Protein AF-A0A517TYR4-F1 (afdb_monomer)

Sequence (126 aa):
MSSSGDISPHHLAQAGSALDTIGPGDDPAVAGAAQISGNLQGLLDASRHEASRWKRELRLGAKNYLLMGSDNGDKAAAVLYGIIASIKANQVEPIAYVRDLLTQSSLNTPPEVATLLPDAWLATHP

Solvent-accessible surface area (backbone atoms only — not comparable to full-atom values): 7627 Å² total; per-residue (Å²): 138,84,84,78,81,82,76,66,79,78,68,64,67,64,68,66,62,72,71,71,70,74,56,91,66,90,45,70,68,56,54,49,51,53,50,51,52,51,53,50,49,52,54,53,51,52,52,50,51,51,54,52,51,52,53,48,53,53,54,50,54,61,55,55,48,72,43,47,90,43,81,68,31,40,53,52,45,52,51,52,52,50,51,53,52,48,29,60,74,64,71,49,65,65,67,62,54,52,49,52,50,53,57,49,66,70,41,99,56,85,67,63,69,74,58,66,36,60,70,47,39,48,79,76,53,129

Organism: NCBI:txid2528024

Secondary structure (DSSP, 8-state):
--------GGGSTTSSTTSTT--S---HHHHHHHHHHHHHHHHHHHHHHHHHHHHHHHHHHHHHGGG-SSHHHHHHHHHHHHHHHHHHHTT--HHHHHHHHHHHHTSSSPPPTTTTSHHHHHHH--

Radius of gyration: 36.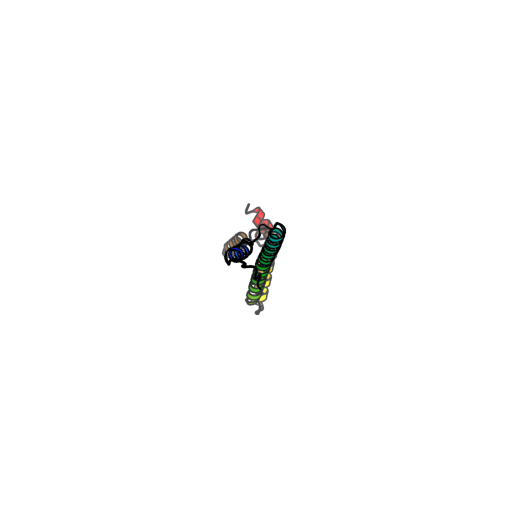25 Å; Cα contacts (8 Å, |Δi|>4): 33; chains: 1; bounding box: 87×35×101 Å

pLDDT: mean 73.27, std 15.18, range [39.12, 95.19]

Nearest PDB structures (foldseek):
  8f7w-assembly1_R  TM=4.205E-01  e=7.476E+00  Homo sapiens

Foldseek 3Di:
DDDDPDDDPPVVVVVVVVVVPPDVDPPVVVVVVVVVVVVVVVVVVVVVVVVVVVVVVVVVVVVLCVLPDDPVSVVVSVVVVVLVVQCVVLVHDVVVLVVVVVVQPPDPDNDDVVCSRNVNVVVVPD

Mean predicted aligned error: 16.71 Å

Structure (mmCIF, N/CA/C/O backbone):
data_AF-A0A517TYR4-F1
#
_entry.id   AF-A0A517TYR4-F1
#
loop_
_atom_site.group_PDB
_atom_site.id
_atom_site.type_symbol
_atom_site.label_atom_id
_atom_site.label_alt_id
_atom_site.label_comp_id
_atom_site.label_asym_id
_atom_site.label_entity_id
_atom_site.label_seq_id
_atom_site.pdbx_PDB_ins_code
_atom_site.Cartn_x
_atom_site.Cartn_y
_atom_site.Cartn_z
_atom_site.occupancy
_atom_site.B_iso_or_equiv
_atom_site.auth_seq_id
_atom_site.auth_comp_id
_atom_site.auth_asym_id
_atom_site.auth_atom_id
_atom_site.pdbx_PDB_model_num
ATOM 1 N N . MET A 1 1 ? 68.821 12.036 -76.184 1.00 39.12 1 MET A N 1
ATOM 2 C CA . MET A 1 1 ? 67.909 13.092 -76.677 1.00 39.12 1 MET A CA 1
ATOM 3 C C . MET A 1 1 ? 66.499 12.646 -76.302 1.00 39.12 1 MET A C 1
ATOM 5 O O . MET A 1 1 ? 65.899 11.876 -77.028 1.00 39.12 1 MET A O 1
ATOM 9 N N . SER A 1 2 ? 66.148 12.712 -75.019 1.00 43.28 2 SER A N 1
ATOM 10 C CA . SER A 1 2 ? 65.438 13.833 -74.376 1.00 43.28 2 SER A CA 1
ATOM 11 C C . SER A 1 2 ? 64.059 14.086 -74.979 1.00 43.28 2 SER A C 1
ATOM 13 O O . SER A 1 2 ? 63.931 14.821 -75.948 1.00 43.28 2 SER A O 1
ATOM 15 N N . SER A 1 3 ? 63.035 13.526 -74.341 1.00 42.41 3 SER A N 1
ATOM 16 C CA . SER A 1 3 ? 61.749 14.202 -74.185 1.00 42.41 3 SER A CA 1
ATOM 17 C C . SER A 1 3 ? 61.193 13.790 -72.823 1.00 42.41 3 SER A C 1
ATOM 19 O O . SER A 1 3 ? 60.437 12.835 -72.682 1.00 42.41 3 SER A O 1
ATOM 21 N N . SER A 1 4 ? 61.737 14.434 -71.790 1.00 43.00 4 SER A N 1
ATOM 22 C CA . SER A 1 4 ? 61.241 14.346 -70.421 1.00 43.00 4 SER A CA 1
ATOM 23 C C . SER A 1 4 ? 60.014 15.248 -70.372 1.00 43.00 4 SER A C 1
ATOM 25 O O . SER A 1 4 ? 60.156 16.465 -70.460 1.00 43.00 4 SER A O 1
ATOM 27 N N . GLY A 1 5 ? 58.824 14.647 -70.345 1.00 54.88 5 GLY A N 1
ATOM 28 C CA . GLY A 1 5 ? 57.562 15.367 -70.212 1.00 54.88 5 GLY A CA 1
ATOM 29 C C . GLY A 1 5 ? 57.529 16.097 -68.875 1.00 54.88 5 GLY A C 1
ATOM 30 O O . GLY A 1 5 ? 57.435 15.472 -67.822 1.00 54.88 5 GLY A O 1
ATOM 31 N N . ASP A 1 6 ? 57.672 17.412 -68.945 1.00 49.41 6 ASP A N 1
ATOM 32 C CA . ASP A 1 6 ? 57.554 18.350 -67.839 1.00 49.41 6 ASP A CA 1
ATOM 33 C C . ASP A 1 6 ? 56.095 18.365 -67.357 1.00 49.41 6 ASP A C 1
ATOM 35 O O . ASP A 1 6 ? 55.207 18.885 -68.034 1.00 49.41 6 ASP A O 1
ATOM 39 N N . ILE A 1 7 ? 55.819 17.720 -66.221 1.00 53.44 7 ILE A N 1
ATOM 40 C CA . ILE A 1 7 ? 54.531 17.832 -65.533 1.00 53.44 7 ILE A CA 1
ATOM 41 C C . ILE A 1 7 ? 54.714 18.918 -64.477 1.00 53.44 7 ILE A C 1
ATOM 43 O O . ILE A 1 7 ? 55.257 18.680 -63.399 1.00 53.44 7 ILE A O 1
ATOM 47 N N . SER A 1 8 ? 54.275 20.129 -64.811 1.00 52.69 8 SER A N 1
ATOM 48 C CA . SER A 1 8 ? 54.303 21.275 -63.907 1.00 52.69 8 SER A CA 1
ATOM 49 C C . SER A 1 8 ? 53.561 20.978 -62.586 1.00 52.69 8 SER A C 1
ATOM 51 O O . SER A 1 8 ? 52.505 20.337 -62.596 1.00 52.69 8 SER A O 1
ATOM 53 N N . PRO A 1 9 ? 54.029 21.507 -61.436 1.00 51.22 9 PRO A N 1
ATOM 54 C CA . PRO A 1 9 ? 53.503 21.182 -60.102 1.00 51.22 9 PRO A CA 1
ATOM 55 C C . PRO A 1 9 ? 52.085 21.717 -59.827 1.00 51.22 9 PRO A C 1
ATOM 57 O O . PRO A 1 9 ? 51.523 21.468 -58.762 1.00 51.22 9 PRO A O 1
ATOM 60 N N . HIS A 1 10 ? 51.466 22.415 -60.782 1.00 50.88 10 HIS A N 1
ATOM 61 C CA . HIS A 1 10 ? 50.127 22.987 -60.632 1.00 50.88 10 HIS A CA 1
ATOM 62 C C . HIS A 1 10 ? 48.992 21.940 -60.731 1.00 50.88 10 HIS A C 1
ATOM 64 O O . HIS A 1 10 ? 47.860 22.222 -60.348 1.00 50.88 10 HIS A O 1
ATOM 70 N N . HIS A 1 11 ? 49.271 20.713 -61.190 1.00 46.69 11 HIS A N 1
ATOM 71 C CA . HIS A 1 11 ? 48.260 19.645 -61.280 1.00 46.69 11 HIS A CA 1
ATOM 72 C C . HIS A 1 11 ? 48.110 18.793 -60.005 1.00 46.69 11 HIS A C 1
ATOM 74 O O . HIS A 1 11 ? 47.126 18.070 -59.873 1.00 46.69 11 HIS A O 1
ATOM 80 N N . LEU A 1 12 ? 49.027 18.900 -59.034 1.00 45.50 12 LEU A N 1
ATOM 81 C CA . LEU A 1 12 ? 48.961 18.139 -57.775 1.00 45.50 12 LEU A CA 1
ATOM 82 C C . LEU A 1 12 ? 48.133 18.833 -56.678 1.00 45.50 12 LEU A C 1
ATOM 84 O O . LEU A 1 12 ? 47.720 18.183 -55.722 1.00 45.50 12 LEU A O 1
ATOM 88 N N . ALA A 1 13 ? 47.820 20.123 -56.834 1.00 49.75 13 ALA A N 1
ATOM 89 C CA . ALA A 1 13 ? 46.991 20.866 -55.882 1.00 49.75 13 ALA A CA 1
ATOM 90 C C . ALA A 1 13 ? 45.486 20.537 -55.987 1.00 49.75 13 ALA A C 1
ATOM 92 O O . ALA A 1 13 ? 44.743 20.757 -55.035 1.00 49.75 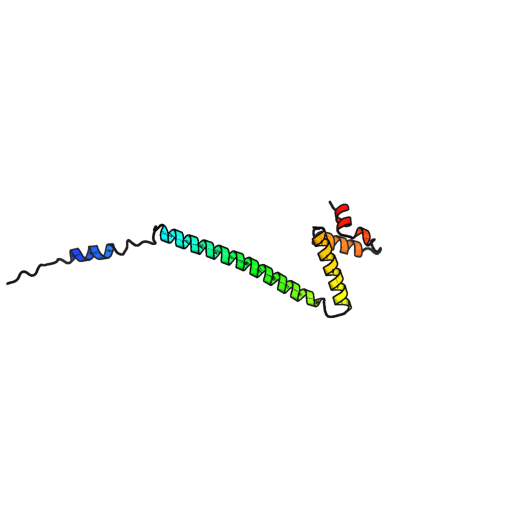13 ALA A O 1
ATOM 93 N N . GLN A 1 14 ? 45.026 19.976 -57.112 1.00 48.97 14 GLN A N 1
ATOM 94 C CA . GLN A 1 14 ? 43.611 19.626 -57.308 1.00 48.97 14 GLN A CA 1
ATOM 95 C C . GLN A 1 14 ? 43.216 18.259 -56.729 1.00 48.97 14 GLN A C 1
ATOM 97 O O . GLN A 1 14 ? 42.032 18.009 -56.529 1.00 48.97 14 GLN A O 1
ATOM 102 N N . ALA A 1 15 ? 44.179 17.393 -56.397 1.00 47.84 15 ALA A N 1
ATOM 103 C CA . ALA A 1 15 ? 43.892 16.074 -55.827 1.00 47.84 15 ALA A CA 1
ATOM 104 C C . ALA A 1 15 ? 43.647 16.102 -54.302 1.00 47.84 15 ALA A C 1
ATOM 106 O O . ALA A 1 15 ? 43.007 15.198 -53.773 1.00 47.84 15 ALA A O 1
ATOM 107 N N . GLY A 1 16 ? 44.104 17.144 -53.596 1.00 41.44 16 GLY A N 1
ATOM 108 C CA . GLY A 1 16 ? 43.890 17.301 -52.149 1.00 41.44 16 GLY A CA 1
ATOM 109 C C . GLY A 1 16 ? 42.492 17.799 -51.763 1.00 41.44 16 GLY A C 1
ATOM 110 O O . GLY A 1 16 ? 42.068 17.608 -50.631 1.00 41.44 16 GLY A O 1
ATOM 111 N N . SER A 1 17 ? 41.751 18.397 -52.701 1.00 47.97 17 SER A N 1
ATOM 112 C CA . SER A 1 17 ? 40.436 19.005 -52.439 1.00 47.97 17 SER A CA 1
ATOM 113 C C . SER A 1 17 ? 39.258 18.026 -52.544 1.00 47.97 17 SER A C 1
ATOM 115 O O . SER A 1 17 ? 38.152 18.381 -52.148 1.00 47.97 17 SER A O 1
ATOM 117 N N . ALA A 1 18 ? 39.461 16.817 -53.081 1.00 46.03 18 ALA A N 1
ATOM 118 C CA . ALA A 1 18 ? 38.395 15.819 -53.245 1.00 46.03 18 ALA A CA 1
ATOM 119 C C . ALA A 1 18 ? 38.214 14.901 -52.019 1.00 46.03 18 ALA A C 1
ATOM 121 O O . ALA A 1 18 ? 37.254 14.141 -51.958 1.00 46.03 18 ALA A O 1
ATOM 122 N N . LEU A 1 19 ? 39.135 14.964 -51.050 1.00 43.66 19 LEU A N 1
ATOM 123 C CA . LEU A 1 19 ? 39.061 14.226 -49.783 1.00 43.66 19 LEU A CA 1
ATOM 124 C C . LEU A 1 19 ? 38.400 15.033 -48.654 1.00 43.66 19 LEU A C 1
ATOM 126 O O . LEU A 1 19 ? 38.024 14.448 -47.645 1.00 43.66 19 LEU A O 1
ATOM 130 N N . ASP A 1 20 ? 38.221 16.344 -48.840 1.00 42.72 20 ASP A N 1
ATOM 131 C CA . ASP A 1 20 ? 37.655 17.261 -47.835 1.00 42.72 20 ASP A CA 1
ATOM 132 C C . ASP A 1 20 ? 36.132 17.466 -47.999 1.00 42.72 20 ASP A C 1
ATOM 134 O O . ASP A 1 20 ? 35.486 18.148 -47.209 1.00 42.72 20 ASP A O 1
ATOM 138 N N . THR A 1 21 ? 35.527 16.855 -49.026 1.00 49.31 21 THR A N 1
ATOM 139 C CA . THR A 1 21 ? 34.076 16.884 -49.281 1.00 49.31 21 THR A CA 1
ATOM 140 C C . THR A 1 21 ? 33.318 15.684 -48.713 1.00 49.31 21 THR A C 1
ATOM 142 O O . THR A 1 21 ? 32.097 15.625 -48.855 1.00 49.31 21 THR A O 1
ATOM 145 N N . ILE A 1 22 ? 33.981 14.766 -47.998 1.00 49.31 22 ILE A N 1
ATOM 146 C CA . ILE A 1 22 ? 33.293 13.794 -47.131 1.00 49.31 22 ILE A CA 1
ATOM 147 C C . ILE A 1 22 ? 32.991 14.497 -45.800 1.00 49.31 22 ILE A C 1
ATOM 149 O O . ILE A 1 22 ? 33.569 14.205 -44.754 1.00 49.31 22 ILE A O 1
ATOM 153 N N . GLY A 1 23 ? 32.102 15.490 -45.863 1.00 53.00 23 GLY A N 1
ATOM 154 C CA . GLY A 1 23 ? 31.428 16.008 -44.678 1.00 53.00 23 GLY A CA 1
ATOM 155 C C . GLY A 1 23 ? 30.624 14.890 -43.996 1.00 53.00 23 GLY A C 1
ATOM 156 O O . GLY A 1 23 ? 30.339 13.872 -44.635 1.00 53.00 23 GLY A O 1
ATOM 157 N N . PRO A 1 24 ? 30.270 15.035 -42.704 1.00 56.50 24 PRO A N 1
ATOM 158 C CA . PRO A 1 24 ? 29.466 14.046 -41.990 1.00 56.50 24 PRO A CA 1
ATOM 159 C C . PRO A 1 24 ? 28.193 13.777 -42.796 1.00 56.50 24 PRO A C 1
ATOM 161 O O . PRO A 1 24 ? 27.411 14.687 -43.048 1.00 56.50 24 PRO A O 1
ATOM 164 N N . GLY A 1 25 ? 28.079 12.540 -43.278 1.00 55.53 25 GLY A N 1
ATOM 165 C CA . GLY A 1 25 ? 27.217 12.180 -44.391 1.00 55.53 25 GLY A CA 1
ATOM 166 C C . GLY A 1 25 ? 25.743 12.514 -44.192 1.00 55.53 25 GLY A C 1
ATOM 167 O O . GLY A 1 25 ? 25.112 12.053 -43.243 1.00 55.53 25 GLY A O 1
ATOM 168 N N . ASP A 1 26 ? 25.186 13.183 -45.200 1.00 58.69 26 ASP A N 1
ATOM 169 C CA . ASP A 1 26 ? 23.755 13.211 -45.522 1.00 58.69 26 ASP A CA 1
ATOM 170 C C . ASP A 1 26 ? 23.295 11.893 -46.194 1.00 58.69 26 ASP A C 1
ATOM 172 O O . ASP A 1 26 ? 22.280 11.844 -46.892 1.00 58.69 26 ASP A O 1
ATOM 176 N N . ASP A 1 27 ? 24.041 10.796 -46.007 1.00 64.94 27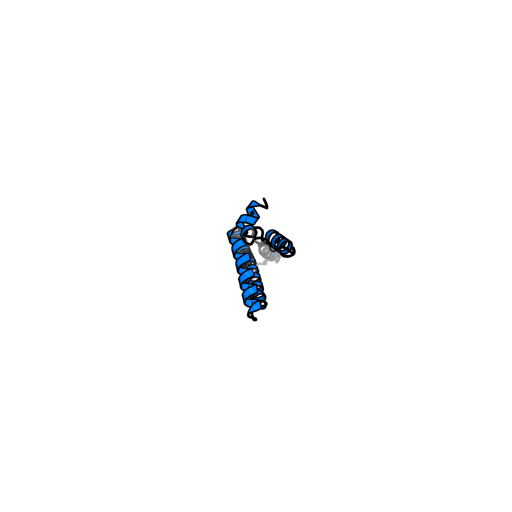 ASP A N 1
ATOM 177 C CA . ASP A 1 27 ? 23.678 9.482 -46.524 1.00 64.94 27 ASP A CA 1
ATOM 178 C C . ASP A 1 27 ? 22.452 8.952 -45.755 1.00 64.94 27 ASP A C 1
ATOM 180 O O . ASP A 1 27 ? 22.528 8.719 -44.540 1.00 64.94 27 ASP A O 1
ATOM 184 N N . PRO A 1 28 ? 21.318 8.671 -46.429 1.00 63.53 28 PRO A N 1
ATOM 185 C CA . PRO A 1 28 ? 20.087 8.225 -45.769 1.00 63.53 28 PRO A CA 1
ATOM 186 C C . PRO A 1 28 ? 20.267 6.897 -45.014 1.00 63.53 28 PRO A C 1
ATOM 188 O O . PRO A 1 28 ? 19.539 6.608 -44.064 1.00 63.53 28 PRO A O 1
ATOM 191 N N . ALA A 1 29 ? 21.273 6.102 -45.392 1.00 66.44 29 ALA A N 1
ATOM 192 C CA . ALA A 1 29 ? 21.658 4.883 -44.691 1.00 66.44 29 ALA A CA 1
ATOM 193 C C . ALA A 1 29 ? 22.304 5.162 -43.317 1.00 66.44 29 ALA A C 1
ATOM 195 O O . ALA A 1 29 ? 22.032 4.446 -42.351 1.00 66.44 29 ALA A O 1
ATOM 196 N N . VAL A 1 30 ? 23.116 6.219 -43.205 1.00 64.19 30 VAL A N 1
ATOM 197 C CA . VAL A 1 30 ? 23.774 6.629 -41.952 1.00 64.19 30 VAL A CA 1
ATOM 198 C C . VAL A 1 30 ? 22.758 7.276 -41.009 1.00 64.19 30 VAL A C 1
ATOM 200 O O . VAL A 1 30 ? 22.755 6.973 -39.816 1.00 64.19 30 VAL A O 1
ATOM 203 N N . ALA A 1 31 ? 21.821 8.064 -41.548 1.00 67.31 31 ALA A N 1
ATOM 204 C CA . ALA A 1 31 ? 20.680 8.586 -40.794 1.00 67.31 31 ALA A CA 1
ATOM 205 C C . ALA A 1 31 ? 19.804 7.456 -40.215 1.00 67.31 31 ALA A C 1
ATOM 207 O O . ALA A 1 31 ? 19.417 7.506 -39.046 1.00 67.31 31 ALA A O 1
ATOM 208 N N . GLY A 1 32 ? 19.558 6.390 -40.988 1.00 71.31 32 GLY A N 1
ATOM 209 C CA . GLY A 1 32 ? 18.860 5.192 -40.512 1.00 71.31 32 GLY A CA 1
ATOM 210 C C . GLY A 1 32 ? 19.604 4.473 -39.380 1.00 71.31 32 GLY A C 1
ATOM 211 O O . GLY A 1 32 ? 18.995 4.115 -38.372 1.00 71.31 32 GLY A O 1
ATOM 212 N N . ALA A 1 33 ? 20.926 4.316 -39.492 1.00 70.69 33 ALA A N 1
ATOM 213 C CA . ALA A 1 33 ? 21.750 3.710 -38.443 1.00 70.69 33 ALA A CA 1
ATOM 214 C C . ALA A 1 33 ? 21.788 4.557 -37.155 1.00 70.69 33 ALA A C 1
ATOM 216 O O . ALA A 1 33 ? 21.676 4.011 -36.054 1.00 70.69 33 ALA A O 1
ATOM 217 N N . ALA A 1 34 ? 21.880 5.885 -37.277 1.00 75.31 34 ALA A N 1
ATOM 218 C CA . ALA A 1 34 ? 21.814 6.810 -36.146 1.00 75.31 34 ALA A CA 1
ATOM 219 C C . ALA A 1 34 ? 20.440 6.768 -35.456 1.00 75.31 34 ALA A C 1
ATOM 221 O O . ALA A 1 34 ? 20.374 6.720 -34.227 1.00 75.31 34 ALA A O 1
ATOM 222 N N . GLN A 1 35 ? 19.352 6.689 -36.230 1.00 80.69 35 GLN A N 1
ATOM 223 C CA . GLN A 1 35 ? 17.997 6.536 -35.698 1.00 80.69 35 GLN A CA 1
ATOM 224 C C . GLN A 1 35 ? 17.818 5.203 -34.957 1.00 80.69 35 GLN A C 1
ATOM 226 O O . GLN A 1 35 ? 17.234 5.174 -33.876 1.00 80.69 35 GLN A O 1
ATOM 231 N N . ILE A 1 36 ? 18.338 4.097 -35.501 1.00 81.62 36 ILE A N 1
ATOM 232 C CA . ILE A 1 36 ? 18.288 2.776 -34.853 1.00 81.62 36 ILE A CA 1
ATOM 233 C C . ILE A 1 36 ? 19.077 2.791 -33.540 1.00 81.62 36 ILE A C 1
ATOM 235 O O . ILE A 1 36 ? 18.575 2.315 -32.522 1.00 81.62 36 ILE A O 1
ATOM 239 N N . SER A 1 37 ? 20.276 3.378 -33.544 1.00 83.06 37 SER A N 1
ATOM 240 C CA . SER A 1 37 ? 21.102 3.539 -32.343 1.00 83.06 37 SER A CA 1
ATOM 241 C C . SER A 1 37 ? 20.405 4.402 -31.282 1.00 83.06 37 SER A C 1
ATOM 243 O O . SER A 1 37 ? 20.349 4.021 -30.114 1.00 83.06 37 SER A O 1
ATOM 245 N N . GLY A 1 38 ? 19.777 5.512 -31.687 1.00 90.19 38 GLY A N 1
ATOM 246 C CA . GLY A 1 38 ? 18.990 6.369 -30.796 1.00 90.19 38 GLY A CA 1
ATOM 247 C C . GLY A 1 38 ? 17.771 5.658 -30.201 1.00 90.19 38 GLY A C 1
ATOM 248 O O . GLY A 1 38 ? 17.531 5.743 -28.997 1.00 90.19 38 GLY A O 1
ATOM 249 N N . ASN A 1 39 ? 17.040 4.890 -31.013 1.00 91.88 39 ASN A N 1
ATOM 250 C CA . ASN A 1 39 ? 15.907 4.086 -30.549 1.00 91.88 39 ASN A CA 1
ATOM 251 C C . ASN A 1 39 ? 16.355 3.004 -29.545 1.00 91.88 39 ASN A C 1
ATOM 253 O O . ASN A 1 39 ? 15.707 2.808 -28.517 1.00 91.88 39 ASN A O 1
ATOM 257 N N . LEU A 1 40 ? 17.479 2.328 -29.812 1.00 89.56 40 LEU A N 1
ATOM 258 C CA . LEU A 1 40 ? 18.085 1.356 -28.894 1.00 89.56 40 LEU A CA 1
ATOM 259 C C . LEU A 1 40 ? 18.497 2.010 -27.573 1.00 89.56 40 LEU A C 1
ATOM 261 O O . LEU A 1 40 ? 18.203 1.465 -26.510 1.00 89.56 40 LEU A O 1
ATOM 265 N N . GLN A 1 41 ? 19.120 3.188 -27.629 1.00 91.75 41 GLN A N 1
ATOM 266 C CA . GLN A 1 41 ? 19.512 3.933 -26.436 1.00 91.75 41 GLN A CA 1
ATOM 267 C C . GLN A 1 41 ? 18.289 4.314 -25.587 1.00 91.75 41 GLN A C 1
ATOM 269 O O . GLN A 1 41 ? 18.289 4.081 -24.380 1.00 91.75 41 GLN A O 1
ATOM 274 N N . GLY A 1 42 ? 17.205 4.783 -26.214 1.00 90.69 42 GLY A N 1
ATOM 275 C CA . GLY A 1 42 ? 15.948 5.077 -25.520 1.00 90.69 42 GLY A CA 1
ATOM 276 C C . GLY A 1 42 ? 15.339 3.859 -24.810 1.00 90.69 42 GLY A C 1
ATOM 277 O O . GLY A 1 42 ? 14.895 3.968 -23.666 1.00 90.69 42 GLY A O 1
ATOM 278 N N . LEU A 1 43 ? 15.368 2.679 -25.440 1.00 94.62 43 LEU A N 1
ATOM 279 C CA . LEU A 1 43 ? 14.899 1.428 -24.823 1.00 94.62 43 LEU A CA 1
ATOM 280 C C . LEU A 1 43 ? 15.789 0.980 -23.649 1.00 94.62 43 LEU A C 1
ATOM 282 O O . LEU A 1 43 ? 15.289 0.509 -22.620 1.00 94.62 43 LEU A O 1
ATOM 286 N N . LEU A 1 44 ? 17.109 1.142 -23.772 1.00 92.62 44 LEU A N 1
ATOM 287 C CA . LEU A 1 44 ? 18.055 0.842 -22.695 1.00 92.62 44 LEU A CA 1
ATOM 288 C C . LEU A 1 44 ? 17.855 1.770 -21.492 1.00 92.62 44 LEU A C 1
ATOM 290 O O . LEU A 1 44 ? 17.890 1.314 -20.348 1.00 92.62 44 LEU A O 1
ATOM 294 N N . ASP A 1 45 ? 17.596 3.052 -21.732 1.00 93.94 45 ASP A N 1
ATOM 295 C CA . ASP A 1 45 ? 17.357 4.019 -20.663 1.00 93.94 45 ASP A CA 1
ATOM 296 C C . ASP A 1 45 ? 16.004 3.787 -19.976 1.00 93.94 45 ASP A C 1
ATOM 298 O O . ASP A 1 45 ? 15.932 3.794 -18.742 1.00 93.94 45 ASP A O 1
ATOM 302 N N . ALA A 1 46 ? 14.951 3.467 -20.737 1.00 92.06 46 ALA A N 1
ATOM 303 C CA . ALA A 1 46 ? 13.649 3.087 -20.188 1.00 92.06 46 ALA A CA 1
ATOM 304 C C . ALA A 1 46 ? 13.755 1.853 -19.272 1.00 92.06 46 ALA A C 1
ATOM 306 O O . ALA A 1 46 ? 13.375 1.908 -18.098 1.00 92.06 46 ALA A O 1
ATOM 307 N N . SER A 1 47 ? 14.377 0.775 -19.758 1.00 90.94 47 SER A N 1
ATOM 308 C CA . SER A 1 47 ? 14.573 -0.446 -18.962 1.00 90.94 47 SER A CA 1
ATOM 309 C C . SER A 1 47 ? 15.496 -0.223 -17.755 1.00 90.94 47 SER A C 1
ATOM 311 O O . SER A 1 47 ? 15.258 -0.769 -16.675 1.00 90.94 47 SER A O 1
ATOM 313 N N . ARG A 1 48 ? 16.516 0.643 -17.863 1.00 93.50 48 ARG A N 1
ATOM 314 C CA . ARG A 1 48 ? 17.360 1.045 -16.724 1.00 93.50 48 ARG A CA 1
ATOM 315 C C . ARG A 1 48 ? 16.556 1.778 -15.654 1.00 93.50 48 ARG A C 1
ATOM 317 O O . ARG A 1 48 ? 16.794 1.554 -14.458 1.00 93.50 48 ARG A O 1
ATOM 324 N N . HIS A 1 49 ? 15.639 2.661 -16.045 1.00 95.12 49 HIS A N 1
ATOM 325 C CA . HIS A 1 49 ? 14.765 3.353 -15.102 1.00 95.12 49 HIS A CA 1
ATOM 326 C C . HIS A 1 49 ? 13.832 2.377 -14.383 1.00 95.12 49 HIS A C 1
ATOM 328 O O . HIS A 1 49 ? 13.748 2.434 -13.153 1.00 95.12 49 HIS A O 1
ATOM 334 N N . GLU A 1 50 ? 13.215 1.442 -15.105 1.00 95.19 50 GLU A N 1
ATOM 335 C CA . GLU A 1 50 ? 12.381 0.378 -14.531 1.00 95.19 50 GLU A CA 1
ATOM 336 C C . GLU A 1 50 ? 13.169 -0.508 -13.562 1.00 95.19 50 GLU A C 1
ATOM 338 O O . GLU A 1 50 ? 12.802 -0.636 -12.392 1.00 95.19 50 GLU A O 1
ATOM 343 N N . ALA A 1 51 ? 14.327 -1.021 -13.985 1.00 92.56 51 ALA A N 1
ATOM 344 C CA . ALA A 1 51 ? 15.200 -1.827 -13.136 1.00 92.56 51 ALA A CA 1
ATOM 345 C C . ALA A 1 51 ? 15.638 -1.064 -11.876 1.00 92.56 51 ALA A C 1
ATOM 347 O O . ALA A 1 51 ? 15.780 -1.638 -10.795 1.00 92.56 51 ALA A O 1
ATOM 348 N N . SER A 1 52 ? 15.862 0.248 -11.984 1.00 91.75 52 SER A N 1
ATOM 349 C CA . SER A 1 52 ? 16.204 1.094 -10.836 1.00 91.75 52 SER A CA 1
ATOM 350 C C . SER A 1 52 ? 15.030 1.292 -9.879 1.00 91.75 52 SER A C 1
ATOM 352 O O . SER A 1 52 ? 15.256 1.315 -8.669 1.00 91.75 52 SER A O 1
ATOM 354 N N . ARG A 1 53 ? 13.794 1.404 -10.385 1.00 90.88 53 ARG A N 1
ATOM 355 C CA . ARG A 1 53 ? 12.577 1.444 -9.557 1.00 90.88 53 ARG A CA 1
ATOM 356 C C . ARG A 1 53 ? 12.398 0.137 -8.794 1.00 90.88 53 ARG A C 1
ATOM 358 O O . ARG A 1 53 ? 12.349 0.167 -7.568 1.00 90.88 53 ARG A O 1
ATOM 365 N N . TRP A 1 54 ? 12.463 -0.994 -9.489 1.00 89.62 54 TRP A N 1
ATOM 366 C CA . TRP A 1 54 ? 12.338 -2.311 -8.865 1.00 89.62 54 TRP A CA 1
ATOM 367 C C . TRP A 1 54 ? 13.414 -2.564 -7.796 1.00 89.62 54 TRP A C 1
ATOM 369 O O . TRP A 1 54 ? 13.116 -2.991 -6.682 1.00 89.62 54 TRP A O 1
ATOM 379 N N . LYS A 1 55 ? 14.674 -2.189 -8.065 1.00 84.81 55 LYS A N 1
ATOM 380 C CA . LYS A 1 55 ? 15.755 -2.258 -7.062 1.00 84.81 55 LYS A CA 1
ATOM 381 C C . LYS A 1 55 ? 15.464 -1.431 -5.804 1.00 84.81 55 LYS A C 1
ATOM 383 O O . LYS A 1 55 ? 15.892 -1.816 -4.715 1.00 84.81 55 LYS A O 1
ATOM 388 N N . ARG A 1 56 ? 14.787 -0.282 -5.927 1.00 85.06 56 ARG A N 1
ATOM 389 C CA . ARG A 1 56 ? 14.383 0.523 -4.762 1.00 85.06 56 ARG A CA 1
ATOM 390 C C . ARG A 1 56 ? 13.274 -0.168 -3.983 1.00 85.06 56 ARG A C 1
ATOM 392 O O . ARG A 1 56 ? 13.398 -0.254 -2.768 1.00 85.06 56 ARG A O 1
ATOM 399 N N . GLU A 1 57 ? 12.260 -0.699 -4.656 1.00 81.50 57 GLU A N 1
ATOM 400 C CA . GLU A 1 57 ? 11.167 -1.445 -4.018 1.00 81.50 57 GLU A CA 1
ATOM 401 C C . GLU A 1 57 ? 11.681 -2.656 -3.237 1.00 81.50 57 GLU A C 1
ATOM 403 O O . GLU A 1 57 ? 11.340 -2.816 -2.068 1.00 81.50 57 GLU A O 1
ATOM 408 N N . LEU A 1 58 ? 12.592 -3.440 -3.820 1.00 78.12 58 LEU A N 1
ATOM 409 C CA . LEU A 1 58 ? 13.248 -4.548 -3.122 1.00 78.12 58 LEU A CA 1
ATOM 410 C C . LEU A 1 58 ? 14.028 -4.087 -1.891 1.00 78.12 58 LEU A C 1
ATOM 412 O O . LEU A 1 58 ? 13.934 -4.699 -0.830 1.00 78.12 58 LEU A O 1
ATOM 416 N N . ARG A 1 59 ? 14.801 -3.001 -2.009 1.00 79.19 59 ARG A N 1
ATOM 417 C CA . ARG A 1 59 ? 15.575 -2.463 -0.882 1.00 79.19 59 ARG A CA 1
ATOM 418 C C . ARG A 1 59 ? 14.666 -1.899 0.217 1.00 79.19 59 ARG A C 1
ATOM 420 O O . ARG A 1 59 ? 15.025 -1.985 1.387 1.00 79.19 59 ARG A O 1
ATOM 427 N N . LEU A 1 60 ? 13.512 -1.338 -0.139 1.00 77.44 60 LEU A N 1
ATOM 428 C CA . LEU A 1 60 ? 12.487 -0.914 0.816 1.00 77.44 60 LEU A CA 1
ATOM 429 C C . LEU A 1 60 ? 11.844 -2.128 1.501 1.00 77.44 60 LEU A C 1
ATOM 431 O O . LEU A 1 60 ? 11.780 -2.160 2.724 1.00 77.44 60 LEU A O 1
ATOM 435 N N . GLY A 1 61 ? 11.480 -3.166 0.744 1.00 69.31 61 GLY A N 1
ATOM 436 C CA . GLY A 1 61 ? 10.975 -4.426 1.294 1.00 69.31 61 GLY A CA 1
ATOM 437 C C . GLY A 1 61 ? 11.969 -5.088 2.252 1.00 69.31 61 GLY A C 1
ATOM 438 O O . GLY A 1 61 ? 11.584 -5.495 3.342 1.00 69.31 61 GLY A O 1
ATOM 439 N N . ALA A 1 62 ? 13.260 -5.097 1.905 1.00 70.00 62 ALA A N 1
ATOM 440 C CA . ALA A 1 62 ? 14.337 -5.599 2.760 1.00 70.00 62 ALA A CA 1
ATOM 441 C C . ALA A 1 62 ? 14.453 -4.830 4.090 1.00 70.00 62 ALA A C 1
ATOM 443 O O . ALA A 1 62 ? 14.733 -5.427 5.123 1.00 70.00 62 ALA A O 1
ATOM 444 N N . LYS A 1 63 ? 14.207 -3.513 4.089 1.00 67.25 63 LYS A N 1
ATOM 445 C CA . LYS A 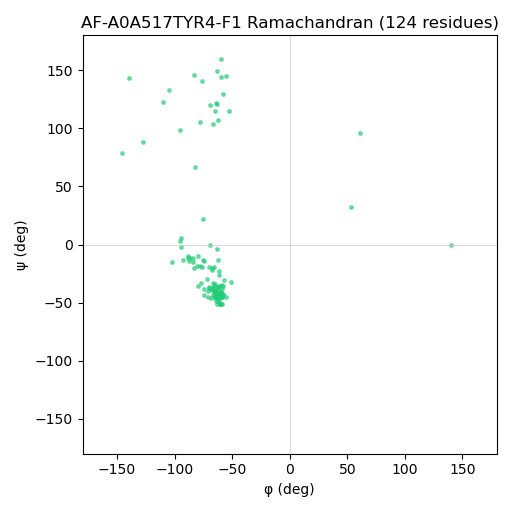1 63 ? 14.179 -2.704 5.317 1.00 67.25 63 LYS A CA 1
ATOM 446 C C . LYS A 1 63 ? 12.946 -2.971 6.177 1.00 67.25 63 LYS A C 1
ATOM 448 O O . LYS A 1 63 ? 13.046 -2.860 7.393 1.00 67.25 63 LYS A O 1
ATOM 453 N N . ASN A 1 64 ? 11.816 -3.349 5.585 1.00 64.62 64 ASN A N 1
ATOM 454 C CA . ASN A 1 64 ? 10.613 -3.664 6.356 1.00 64.62 64 ASN A CA 1
ATOM 455 C C . ASN A 1 64 ? 10.766 -4.937 7.203 1.00 64.62 64 ASN A C 1
ATOM 457 O O . ASN A 1 64 ? 10.101 -5.053 8.228 1.00 64.62 64 ASN A O 1
ATOM 461 N N . TYR A 1 65 ? 11.692 -5.838 6.852 1.00 63.28 65 TYR A N 1
ATOM 462 C CA . TYR A 1 65 ? 12.054 -6.972 7.709 1.00 63.28 65 TYR A CA 1
ATOM 463 C C . TYR A 1 65 ? 12.659 -6.552 9.054 1.00 63.28 65 TYR A C 1
ATOM 465 O O . TYR A 1 65 ? 12.721 -7.381 9.944 1.00 63.28 65 TYR A O 1
ATOM 473 N N . LEU A 1 66 ? 13.054 -5.287 9.257 1.00 66.69 66 LEU A N 1
ATOM 474 C CA . LEU A 1 66 ? 13.453 -4.793 10.585 1.00 66.69 66 LEU A CA 1
ATOM 475 C C . LEU A 1 66 ? 12.294 -4.779 11.592 1.00 66.69 66 LEU A C 1
ATOM 477 O O . LEU A 1 66 ? 12.537 -4.736 12.793 1.00 66.69 66 LEU A O 1
ATOM 481 N N . LEU A 1 67 ? 11.045 -4.808 11.114 1.00 64.81 67 LEU A N 1
ATOM 482 C CA . LEU A 1 67 ? 9.878 -5.019 11.971 1.00 64.81 67 LEU A CA 1
ATOM 483 C C . LEU A 1 67 ? 9.753 -6.483 12.409 1.00 64.81 67 LEU A C 1
ATOM 485 O O . LEU A 1 67 ? 8.993 -6.761 13.328 1.00 64.81 67 LEU A O 1
ATOM 489 N N . MET A 1 68 ? 10.486 -7.397 11.766 1.00 65.19 68 MET A N 1
ATOM 490 C CA . MET A 1 68 ? 10.448 -8.828 12.030 1.00 65.19 68 MET A CA 1
ATOM 491 C C . MET A 1 68 ? 11.696 -9.268 12.808 1.00 65.19 68 MET A C 1
ATOM 493 O O . MET A 1 68 ? 12.818 -8.890 12.475 1.00 65.19 68 MET A O 1
ATOM 497 N N . GLY A 1 69 ? 11.514 -10.050 13.869 1.00 68.00 69 GLY A N 1
ATOM 498 C CA . GLY A 1 69 ? 12.607 -10.439 14.780 1.00 68.00 69 GLY A CA 1
ATOM 499 C C . GLY A 1 69 ? 12.233 -10.463 16.263 1.00 68.00 69 GLY A C 1
ATOM 500 O O . GLY A 1 69 ? 13.054 -10.802 17.111 1.00 68.00 69 GLY A O 1
ATOM 501 N N . SER A 1 70 ? 10.986 -10.124 16.578 1.00 73.19 70 SER A N 1
ATOM 502 C CA . SER A 1 70 ? 10.352 -10.317 17.881 1.00 73.19 70 SER A CA 1
ATOM 503 C C . SER A 1 70 ? 8.920 -10.776 17.630 1.00 73.19 70 SER A C 1
ATOM 505 O O . SER A 1 70 ? 8.278 -10.243 16.729 1.00 73.19 70 SER A O 1
ATOM 507 N N . ASP A 1 71 ? 8.380 -11.677 18.456 1.00 76.69 71 ASP A N 1
ATOM 508 C CA . ASP A 1 71 ? 6.994 -12.162 18.337 1.00 76.69 71 ASP A CA 1
ATOM 509 C C . ASP A 1 71 ? 5.956 -11.030 18.237 1.00 76.69 71 ASP A C 1
ATOM 511 O O . ASP A 1 71 ? 4.920 -11.173 17.586 1.00 76.69 71 ASP A O 1
ATOM 515 N N . ASN A 1 72 ? 6.224 -9.890 18.880 1.00 78.00 72 ASN A N 1
ATOM 516 C CA . ASN A 1 72 ? 5.360 -8.713 18.804 1.00 78.00 72 ASN A CA 1
ATOM 517 C C . ASN A 1 72 ? 5.575 -7.911 17.513 1.00 78.00 72 ASN A C 1
ATOM 519 O O . ASN A 1 72 ? 4.613 -7.378 16.962 1.00 78.00 72 ASN A O 1
ATOM 523 N N . GLY A 1 73 ? 6.814 -7.842 17.023 1.00 76.12 73 GLY A N 1
ATOM 524 C CA . GLY A 1 73 ? 7.156 -7.191 15.759 1.00 76.12 73 GLY A CA 1
ATOM 525 C C . GLY A 1 73 ? 6.563 -7.927 14.557 1.00 76.12 73 GLY A C 1
ATOM 526 O O . GLY A 1 73 ? 5.927 -7.304 13.708 1.00 76.12 73 GLY A O 1
ATOM 527 N N . ASP A 1 74 ? 6.645 -9.259 14.550 1.00 76.94 74 ASP A N 1
ATOM 528 C CA . ASP A 1 74 ? 6.098 -10.108 13.487 1.00 76.94 74 ASP A CA 1
ATOM 529 C C . ASP A 1 74 ? 4.571 -9.971 13.395 1.00 76.94 74 ASP A C 1
ATOM 531 O O . ASP A 1 74 ? 4.016 -9.814 12.305 1.00 76.94 74 ASP A O 1
ATOM 535 N N . LYS A 1 75 ? 3.881 -9.951 14.546 1.00 80.69 75 LYS A N 1
ATOM 536 C CA . LYS A 1 75 ? 2.428 -9.719 14.616 1.00 80.69 75 LYS A CA 1
ATOM 537 C C . LYS A 1 75 ? 2.051 -8.324 14.125 1.00 80.69 75 LYS A C 1
ATOM 539 O O . LYS A 1 75 ? 1.118 -8.193 13.336 1.00 80.69 75 LY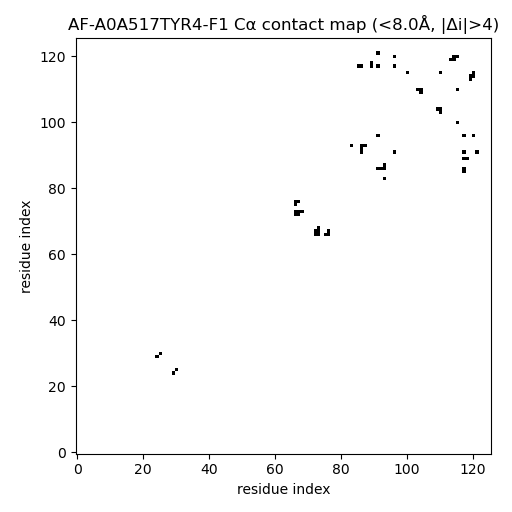S A O 1
ATOM 544 N N . ALA A 1 76 ? 2.774 -7.289 14.556 1.00 78.88 76 ALA A N 1
ATOM 545 C CA . ALA A 1 76 ? 2.526 -5.919 14.112 1.00 78.88 76 ALA A CA 1
ATOM 546 C C . ALA A 1 76 ? 2.757 -5.765 12.599 1.00 78.88 76 ALA A C 1
ATOM 548 O O . ALA A 1 76 ? 1.951 -5.137 11.911 1.00 78.88 76 ALA A O 1
ATOM 549 N N . ALA A 1 77 ? 3.809 -6.391 12.067 1.00 82.00 77 ALA A N 1
ATOM 550 C CA . ALA A 1 77 ? 4.085 -6.423 10.639 1.00 82.00 77 ALA A CA 1
ATOM 551 C C . ALA A 1 77 ? 2.964 -7.138 9.872 1.00 82.00 77 ALA A C 1
ATOM 553 O O . ALA A 1 77 ? 2.456 -6.586 8.898 1.00 82.00 77 ALA A O 1
ATOM 554 N N . ALA A 1 78 ? 2.524 -8.317 10.324 1.00 83.94 78 ALA A N 1
ATOM 555 C CA . ALA A 1 78 ? 1.436 -9.065 9.691 1.00 83.94 78 ALA A CA 1
ATOM 556 C C . ALA A 1 78 ? 0.132 -8.253 9.625 1.00 83.94 78 ALA A C 1
ATOM 558 O O . ALA A 1 78 ? -0.516 -8.210 8.578 1.00 83.94 78 ALA A O 1
ATOM 559 N N . VAL A 1 79 ? -0.217 -7.553 10.710 1.00 83.56 79 VAL A N 1
ATOM 560 C CA . VAL A 1 79 ? -1.389 -6.666 10.749 1.00 83.56 79 VAL A CA 1
ATOM 561 C C . VAL A 1 79 ? -1.229 -5.504 9.768 1.00 83.56 79 VAL A C 1
ATOM 563 O O . VAL A 1 79 ? -2.122 -5.268 8.957 1.00 83.56 79 VAL A O 1
ATOM 566 N N . LEU A 1 80 ? -0.087 -4.810 9.783 1.00 83.38 80 LEU A N 1
ATOM 567 C CA . LEU A 1 80 ? 0.165 -3.680 8.885 1.00 83.38 80 LEU A CA 1
ATOM 568 C C . LEU A 1 80 ? 0.106 -4.097 7.409 1.00 83.38 80 LEU A C 1
ATOM 570 O O . LEU A 1 80 ? -0.530 -3.424 6.597 1.00 83.38 80 LEU A O 1
ATOM 574 N N . TYR A 1 81 ? 0.733 -5.221 7.057 1.00 84.38 81 TYR A N 1
ATOM 575 C CA . TYR A 1 81 ? 0.687 -5.761 5.700 1.00 84.38 81 TYR A CA 1
ATOM 576 C C . TYR A 1 81 ? -0.730 -6.174 5.293 1.00 84.38 81 TYR A C 1
ATOM 578 O O . TYR A 1 81 ? -1.115 -5.924 4.150 1.00 84.38 81 TYR A O 1
ATOM 586 N N . GLY A 1 82 ? -1.521 -6.731 6.215 1.00 85.31 82 GLY A N 1
ATOM 587 C CA . GLY A 1 82 ? -2.936 -7.029 5.993 1.00 85.31 82 GLY A CA 1
ATOM 588 C C . GLY A 1 82 ? -3.767 -5.776 5.703 1.00 85.31 82 GLY A C 1
ATOM 589 O O . GLY A 1 82 ? -4.537 -5.761 4.743 1.00 85.31 82 GLY A O 1
ATOM 590 N N . ILE A 1 83 ? -3.555 -4.694 6.460 1.00 85.38 83 ILE A N 1
ATOM 591 C CA . ILE A 1 83 ? -4.223 -3.405 6.226 1.00 85.38 83 ILE A CA 1
ATOM 592 C C . ILE A 1 83 ? -3.853 -2.853 4.844 1.00 85.38 83 ILE A C 1
ATOM 594 O O . ILE A 1 83 ? -4.736 -2.515 4.061 1.00 85.38 83 ILE A O 1
ATOM 598 N N . ILE A 1 84 ? -2.561 -2.814 4.500 1.00 85.56 84 ILE A N 1
ATOM 599 C CA . ILE A 1 84 ? -2.096 -2.315 3.194 1.00 85.56 84 ILE A CA 1
ATOM 600 C C . ILE A 1 84 ? -2.650 -3.165 2.041 1.00 85.56 84 ILE A C 1
ATOM 602 O O . ILE A 1 84 ? -3.003 -2.623 0.994 1.00 85.56 84 ILE A O 1
ATOM 606 N N . ALA A 1 85 ? -2.730 -4.488 2.211 1.00 86.00 85 ALA A N 1
ATOM 607 C CA . ALA A 1 85 ? -3.320 -5.378 1.215 1.00 86.00 85 ALA A CA 1
ATOM 608 C C . ALA A 1 85 ? -4.815 -5.087 1.006 1.00 86.00 85 ALA A C 1
ATOM 610 O O . ALA A 1 85 ? -5.262 -5.030 -0.137 1.00 86.00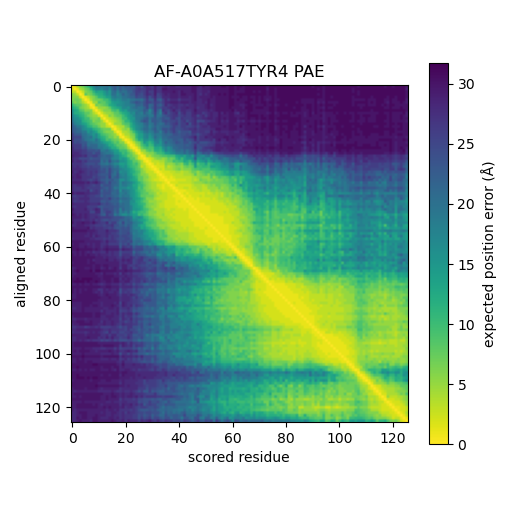 85 ALA A O 1
ATOM 611 N N . SER A 1 86 ? -5.555 -4.831 2.087 1.00 84.25 86 SER A N 1
ATOM 612 C CA . SER A 1 86 ? -6.975 -4.465 2.038 1.00 84.25 86 SER A CA 1
ATOM 613 C C . SER A 1 86 ? -7.204 -3.113 1.344 1.00 84.25 86 SER A C 1
ATOM 615 O O . SER A 1 86 ? -8.004 -3.017 0.418 1.00 84.25 86 SER A O 1
ATOM 617 N N . ILE A 1 87 ? -6.407 -2.088 1.678 1.00 88.75 87 ILE A N 1
ATOM 618 C CA . ILE A 1 87 ? -6.432 -0.773 1.002 1.00 88.75 87 ILE A CA 1
ATOM 619 C C . ILE A 1 87 ? -6.225 -0.930 -0.510 1.00 88.75 87 ILE A C 1
ATOM 621 O O . ILE A 1 87 ? -6.945 -0.332 -1.308 1.00 88.75 87 ILE A O 1
ATOM 625 N N . LYS A 1 88 ? -5.246 -1.754 -0.912 1.00 84.06 88 LYS A N 1
ATOM 626 C CA . LYS A 1 88 ? -4.961 -2.022 -2.327 1.00 84.06 88 LYS A CA 1
ATOM 627 C C . LYS A 1 88 ? -6.112 -2.738 -3.030 1.00 84.06 88 LYS A C 1
ATOM 629 O O . LYS A 1 88 ? -6.384 -2.413 -4.181 1.00 84.06 88 LYS A O 1
ATOM 634 N N . ALA A 1 89 ? -6.760 -3.694 -2.364 1.00 87.12 89 ALA A N 1
ATOM 635 C CA . ALA A 1 89 ? -7.911 -4.407 -2.916 1.00 87.12 89 ALA A CA 1
ATOM 636 C C . ALA A 1 89 ? -9.090 -3.458 -3.179 1.00 87.12 89 ALA A C 1
ATOM 638 O O . ALA A 1 89 ? -9.744 -3.570 -4.212 1.00 87.12 89 ALA A O 1
ATOM 639 N N . ASN A 1 90 ? -9.275 -2.474 -2.298 1.00 85.56 90 ASN A N 1
ATOM 640 C CA . ASN A 1 90 ? -10.394 -1.535 -2.345 1.00 85.56 90 ASN A CA 1
ATOM 641 C C . ASN A 1 90 ? -10.064 -0.227 -3.087 1.00 85.56 90 ASN A C 1
ATOM 643 O O . ASN A 1 90 ? -10.882 0.684 -3.120 1.00 85.56 90 ASN A O 1
ATOM 647 N N . GLN A 1 91 ? -8.875 -0.129 -3.699 1.00 87.00 91 GLN A N 1
ATOM 648 C CA . GLN A 1 91 ? -8.406 1.039 -4.464 1.00 87.00 91 GLN A CA 1
ATOM 649 C C . GLN A 1 91 ? -8.484 2.371 -3.693 1.00 87.00 91 GLN A C 1
ATOM 651 O O . GLN A 1 91 ? -8.679 3.436 -4.276 1.00 87.00 91 GLN A O 1
ATOM 656 N N . VAL A 1 92 ? -8.295 2.310 -2.376 1.00 86.50 92 VAL A N 1
ATOM 657 C CA . VAL A 1 92 ? -8.351 3.471 -1.481 1.00 86.50 92 VAL A CA 1
ATOM 658 C C . VAL A 1 92 ? -7.013 4.211 -1.475 1.00 86.50 92 VAL A C 1
ATOM 660 O O . VAL A 1 92 ? -5.953 3.588 -1.568 1.00 86.50 92 VAL A O 1
ATOM 663 N N . GLU A 1 93 ? -7.042 5.541 -1.331 1.00 87.44 93 GLU A N 1
ATOM 664 C CA . GLU A 1 93 ? -5.827 6.339 -1.147 1.00 87.44 93 GLU A CA 1
ATOM 665 C C . GLU A 1 93 ? -5.157 5.969 0.195 1.00 87.44 93 GLU A C 1
ATOM 667 O O . GLU A 1 93 ? -5.742 6.190 1.261 1.00 87.44 93 GLU A O 1
ATOM 672 N N . PRO A 1 94 ? -3.944 5.381 0.185 1.00 84.25 94 PRO A N 1
ATOM 673 C CA . PRO A 1 94 ? -3.373 4.784 1.388 1.00 84.25 94 PRO A CA 1
ATOM 674 C C . PRO A 1 94 ? -3.058 5.785 2.501 1.00 84.25 94 PRO A C 1
ATOM 676 O O . PRO A 1 94 ? -3.156 5.437 3.677 1.00 84.25 94 PRO A O 1
ATOM 679 N N . ILE A 1 95 ? -2.634 7.004 2.161 1.00 86.12 95 ILE A N 1
ATOM 680 C CA . ILE A 1 95 ? -2.179 7.991 3.145 1.00 86.12 95 ILE A CA 1
ATOM 681 C C . ILE A 1 95 ? -3.369 8.588 3.900 1.00 86.12 95 ILE A C 1
ATOM 683 O O . ILE A 1 95 ? -3.294 8.716 5.123 1.00 86.12 95 ILE A O 1
ATOM 687 N N . ALA A 1 96 ? -4.451 8.928 3.201 1.00 86.00 96 ALA A N 1
ATOM 688 C CA . ALA A 1 96 ? -5.694 9.439 3.767 1.00 86.00 96 ALA A CA 1
ATOM 689 C C . AL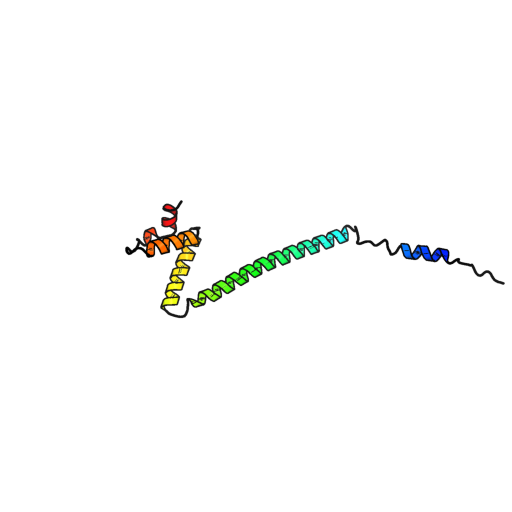A A 1 96 ? -6.305 8.416 4.721 1.00 86.00 96 ALA A C 1
ATOM 691 O O . ALA A 1 96 ? -6.514 8.726 5.892 1.00 86.00 96 ALA A O 1
ATOM 692 N N . TYR A 1 97 ? -6.450 7.170 4.266 1.00 85.88 97 TYR A N 1
ATOM 693 C CA . TYR A 1 97 ? -6.997 6.103 5.095 1.00 85.88 97 TYR A CA 1
ATOM 694 C C . TYR A 1 97 ? -6.155 5.855 6.356 1.00 85.88 97 TYR A C 1
ATOM 696 O O . TYR A 1 97 ? -6.692 5.771 7.458 1.00 85.88 97 TYR A O 1
ATOM 704 N N . VAL A 1 98 ? -4.822 5.772 6.236 1.00 86.12 98 VAL A N 1
ATOM 705 C CA . VAL A 1 98 ? -3.951 5.539 7.404 1.00 86.12 98 VAL A CA 1
ATOM 706 C C . VAL A 1 98 ? -3.977 6.725 8.369 1.00 86.12 98 VAL A C 1
ATOM 708 O O . VAL A 1 98 ? -3.949 6.514 9.581 1.00 86.12 98 VAL A O 1
ATOM 711 N N . ARG A 1 99 ? -4.046 7.965 7.871 1.00 86.69 99 ARG A N 1
ATOM 712 C CA . ARG A 1 99 ? -4.194 9.148 8.729 1.00 86.69 99 ARG A CA 1
ATOM 713 C C . ARG A 1 99 ? -5.480 9.089 9.535 1.00 86.69 99 ARG A C 1
ATOM 715 O O . ARG A 1 99 ? -5.409 9.200 10.755 1.00 86.69 99 ARG A O 1
ATOM 722 N N . ASP A 1 100 ? -6.606 8.855 8.875 1.00 84.75 100 ASP A N 1
ATOM 723 C CA . ASP A 1 100 ? -7.903 8.808 9.545 1.00 84.75 100 ASP A CA 1
ATOM 724 C C . ASP A 1 100 ? -7.986 7.648 10.533 1.00 84.75 100 ASP A C 1
ATOM 726 O O . ASP A 1 100 ? -8.460 7.833 11.654 1.00 84.75 100 ASP A O 1
ATOM 730 N N . LEU A 1 101 ? -7.445 6.481 10.177 1.00 84.25 101 LEU A N 1
ATOM 731 C CA . LEU A 1 101 ? -7.357 5.330 11.072 1.00 84.25 101 LEU A CA 1
ATOM 732 C C . LEU A 1 101 ? -6.554 5.658 12.344 1.00 84.25 101 LEU A C 1
ATOM 734 O O . LEU A 1 101 ? -6.988 5.337 13.451 1.00 84.25 101 LEU A O 1
ATOM 738 N N . LEU A 1 102 ?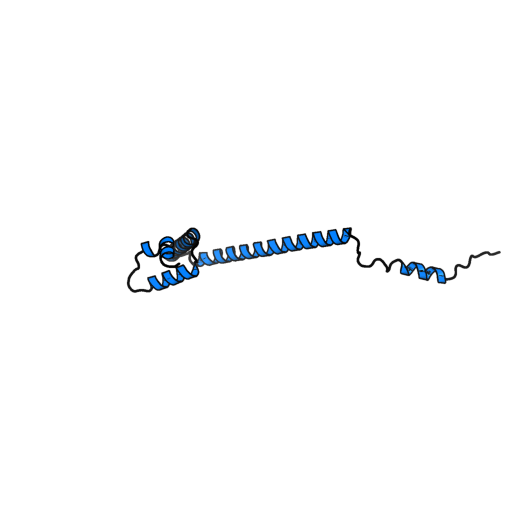 -5.402 6.325 12.213 1.00 84.00 102 LEU A N 1
ATOM 739 C CA . LEU A 1 102 ? -4.580 6.733 13.359 1.00 84.00 102 LEU A CA 1
ATOM 740 C C . LEU A 1 102 ? -5.258 7.820 14.201 1.00 84.00 102 LEU A C 1
ATOM 742 O O . LEU A 1 102 ? -5.187 7.776 15.429 1.00 84.00 102 LEU A O 1
ATOM 746 N N . THR A 1 103 ? -5.946 8.771 13.568 1.00 84.44 103 THR A N 1
ATOM 747 C CA . THR A 1 103 ? -6.719 9.803 14.268 1.00 84.44 103 THR A CA 1
ATOM 748 C C . THR A 1 103 ? -7.876 9.184 15.050 1.00 84.44 103 THR A C 1
ATOM 750 O O . THR A 1 103 ? -8.037 9.490 16.230 1.00 84.44 103 THR A O 1
ATOM 753 N N . GLN A 1 104 ? -8.626 8.255 14.455 1.00 77.88 104 GLN A N 1
ATOM 754 C CA . GLN A 1 104 ? -9.731 7.561 15.121 1.00 77.88 104 GLN A CA 1
ATOM 755 C C . GLN A 1 104 ? -9.248 6.629 16.241 1.00 77.88 104 GLN A C 1
ATOM 757 O O . GLN A 1 104 ? -9.863 6.588 17.302 1.00 77.88 104 GLN A O 1
ATOM 762 N N . SER A 1 105 ? -8.113 5.943 16.062 1.00 72.62 105 SER A N 1
ATOM 763 C CA . SER A 1 105 ? -7.523 5.090 17.105 1.00 72.62 105 SER A CA 1
ATOM 764 C C . SER A 1 105 ? -6.942 5.876 18.286 1.00 72.62 105 SER A C 1
ATOM 766 O O . SER A 1 105 ? -6.718 5.289 19.343 1.00 72.62 105 SER A O 1
ATOM 768 N N . SER A 1 106 ? -6.664 7.173 18.117 1.00 69.69 106 SER A N 1
ATOM 769 C CA . SER A 1 106 ? -6.180 8.047 19.196 1.00 69.69 106 SER A CA 1
ATOM 770 C C . SER A 1 106 ? -7.291 8.534 20.135 1.00 69.69 106 SER A C 1
ATOM 772 O O . SER A 1 106 ? -7.008 9.110 21.185 1.00 69.69 106 SER A O 1
ATOM 774 N N . LEU A 1 107 ? -8.556 8.300 19.775 1.00 71.56 107 LEU A N 1
ATOM 775 C CA . LEU A 1 107 ? -9.703 8.618 20.616 1.00 71.56 107 LEU A CA 1
ATOM 776 C C . LEU A 1 107 ? -9.821 7.578 21.743 1.00 71.56 107 LEU A C 1
ATOM 778 O O . LEU A 1 107 ? -9.661 6.383 21.521 1.00 71.56 107 LEU A O 1
ATOM 782 N N . ASN A 1 108 ? -10.165 8.020 22.959 1.00 61.69 108 ASN A N 1
ATOM 783 C CA . ASN A 1 108 ? -10.316 7.151 24.143 1.00 61.69 108 ASN A CA 1
ATOM 784 C C . ASN A 1 108 ? -11.436 6.091 24.023 1.00 61.69 108 ASN A C 1
ATOM 786 O O . ASN A 1 108 ? -11.611 5.285 24.935 1.00 61.69 108 ASN A O 1
ATOM 790 N N . THR A 1 109 ? -12.201 6.096 22.928 1.00 65.75 109 THR A N 1
ATOM 791 C CA . THR A 1 109 ? -13.230 5.095 22.634 1.00 65.75 109 THR A CA 1
ATOM 792 C C . THR A 1 109 ? -12.753 4.248 21.459 1.00 65.75 109 THR A C 1
ATOM 794 O O . THR A 1 109 ? -12.496 4.822 20.401 1.00 65.75 109 THR A O 1
ATOM 797 N N . PRO A 1 110 ? -12.642 2.915 21.601 1.00 63.50 110 PRO A N 1
ATOM 798 C CA . PRO A 1 110 ? -12.265 2.062 20.486 1.00 63.50 110 PRO A CA 1
ATOM 799 C C . PRO A 1 110 ? -13.344 2.148 19.393 1.00 63.50 110 PRO A C 1
ATOM 801 O O . PRO A 1 110 ? -14.507 1.846 19.678 1.00 63.50 110 PRO A O 1
ATOM 804 N N . PRO A 1 111 ? -13.000 2.576 18.166 1.00 68.69 111 PRO A N 1
ATOM 805 C CA . PRO A 1 111 ? -13.940 2.576 17.051 1.00 68.69 111 PRO A CA 1
ATOM 806 C C . PRO A 1 111 ? -14.381 1.146 16.715 1.00 68.69 111 PRO A C 1
ATOM 808 O O . PRO A 1 111 ? -13.629 0.182 16.891 1.00 68.69 111 PRO A O 1
ATOM 811 N N . GLU A 1 112 ? -15.611 1.000 16.227 1.00 75.38 112 GLU A N 1
ATOM 812 C CA . GLU A 1 112 ? -16.120 -0.290 15.768 1.00 75.38 112 GLU A CA 1
ATOM 813 C C . GLU A 1 112 ? -15.299 -0.766 14.562 1.00 75.38 112 GLU A C 1
ATOM 815 O O . GLU A 1 112 ? -15.214 -0.093 13.541 1.00 75.38 112 GLU A O 1
ATOM 820 N N . VAL A 1 113 ? -14.681 -1.946 14.658 1.00 72.19 113 VAL A N 1
ATOM 821 C CA . VAL A 1 113 ? -13.774 -2.456 13.611 1.00 72.19 113 VAL A CA 1
ATOM 822 C C . VAL A 1 113 ? -14.464 -2.537 12.243 1.00 72.19 113 VAL A C 1
ATOM 824 O O . VAL A 1 113 ? -13.820 -2.335 11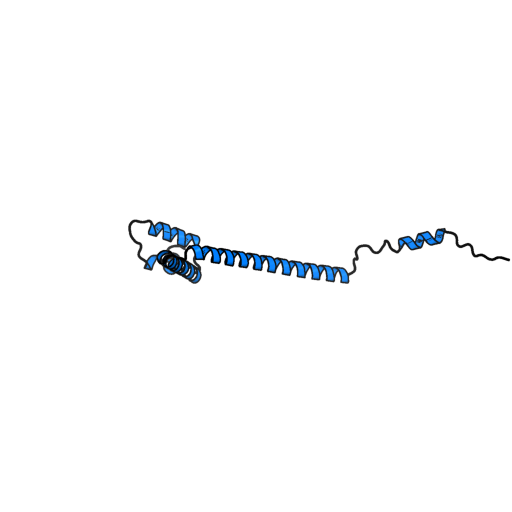.217 1.00 72.19 113 VAL A O 1
ATOM 827 N N . ALA A 1 114 ? -15.779 -2.777 12.229 1.00 73.19 114 ALA A N 1
ATOM 828 C CA . ALA A 1 114 ? -16.589 -2.838 11.018 1.00 73.19 114 ALA A CA 1
ATOM 829 C C . ALA A 1 114 ? -16.609 -1.512 10.233 1.00 73.19 114 ALA A C 1
ATOM 831 O O . ALA A 1 114 ? -16.605 -1.535 9.004 1.00 73.19 114 ALA A O 1
ATOM 832 N N . THR A 1 115 ? -16.594 -0.362 10.916 1.00 72.38 115 THR A N 1
ATOM 833 C CA . THR A 1 115 ? -16.621 0.958 10.261 1.00 72.38 115 THR A CA 1
ATOM 834 C C . THR A 1 115 ? -15.249 1.393 9.758 1.00 72.38 115 THR A C 1
ATOM 836 O O . THR A 1 115 ? -15.162 2.251 8.884 1.00 72.38 115 THR A O 1
ATOM 839 N N . LEU A 1 116 ? -14.185 0.771 10.270 1.00 72.62 116 LEU A N 1
ATOM 840 C CA . LEU A 1 116 ? -12.814 1.027 9.849 1.00 72.62 116 LEU A CA 1
ATOM 841 C C . LEU A 1 116 ? -12.399 0.248 8.603 1.00 72.62 116 LEU A C 1
ATOM 843 O O . LEU A 1 116 ? -11.339 0.547 8.071 1.00 72.62 116 LEU A O 1
ATOM 847 N N . LEU A 1 117 ? -13.164 -0.742 8.129 1.00 80.12 117 LEU A N 1
ATOM 848 C CA . LEU A 1 117 ? -12.797 -1.443 6.895 1.00 80.12 117 LEU A CA 1
ATOM 849 C C . LEU A 1 117 ? -12.721 -0.459 5.715 1.00 80.12 117 LEU A C 1
ATOM 851 O O . LEU A 1 117 ? -13.560 0.440 5.629 1.00 80.12 117 LEU A O 1
ATOM 855 N N . PRO A 1 118 ? -11.781 -0.635 4.763 1.00 77.81 118 PRO A N 1
ATOM 856 C CA . PRO A 1 118 ? -11.607 0.337 3.684 1.00 77.81 118 PRO A CA 1
ATOM 857 C C . PRO A 1 118 ? -12.856 0.488 2.801 1.00 77.81 118 PRO A C 1
ATOM 859 O O . PRO A 1 118 ? -13.092 1.567 2.270 1.00 77.81 118 PRO A O 1
ATOM 862 N N . ASP A 1 119 ? -13.691 -0.552 2.712 1.00 79.50 119 ASP A N 1
ATOM 863 C CA . ASP A 1 119 ? -14.990 -0.514 2.025 1.00 79.50 119 ASP A CA 1
ATOM 864 C C . ASP A 1 119 ? -15.995 0.433 2.698 1.00 79.50 119 ASP A C 1
ATOM 866 O O . ASP A 1 119 ? -16.687 1.205 2.036 1.00 79.50 119 ASP A O 1
ATOM 870 N N . ALA A 1 120 ? -16.068 0.396 4.031 1.00 79.31 120 ALA A N 1
ATOM 871 C CA . ALA A 1 120 ? -16.954 1.249 4.820 1.00 79.31 120 ALA A CA 1
ATOM 872 C C . ALA A 1 120 ? -16.406 2.682 4.940 1.00 79.31 120 ALA A C 1
ATOM 874 O O . ALA A 1 120 ? -17.171 3.651 4.944 1.00 79.31 120 ALA A O 1
ATOM 875 N N . TRP A 1 121 ? -15.079 2.831 4.981 1.00 82.50 121 TRP A N 1
ATOM 876 C CA . TRP A 1 121 ? -14.418 4.133 4.972 1.00 82.50 121 TRP A CA 1
ATOM 877 C C . TRP A 1 121 ? -14.685 4.888 3.661 1.00 82.50 121 TRP A C 1
ATOM 879 O O . TRP A 1 121 ? -15.048 6.060 3.707 1.00 82.50 121 TRP A O 1
ATOM 889 N N . LEU A 1 122 ? -14.640 4.210 2.506 1.00 79.75 122 LEU A N 1
ATOM 890 C CA . LEU A 1 122 ? -15.021 4.801 1.214 1.00 79.75 122 LEU A CA 1
ATOM 891 C C . LEU A 1 122 ? -16.463 5.316 1.191 1.00 79.75 122 LEU A C 1
ATOM 893 O O . LEU A 1 122 ? -16.739 6.365 0.621 1.00 79.75 122 LEU A O 1
ATOM 897 N N . ALA A 1 123 ? -17.394 4.609 1.834 1.00 79.56 123 ALA A N 1
ATOM 898 C CA . ALA A 1 123 ? -18.789 5.044 1.901 1.00 79.56 123 ALA A CA 1
ATOM 899 C C . ALA A 1 123 ? -18.984 6.328 2.733 1.00 79.56 123 ALA A C 1
ATOM 901 O O . ALA A 1 123 ? -19.998 7.009 2.589 1.00 79.56 123 ALA A O 1
ATOM 902 N N . THR A 1 124 ? -18.029 6.653 3.608 1.00 79.00 124 THR A N 1
ATOM 903 C CA . THR A 1 124 ? -18.064 7.837 4.480 1.00 79.00 124 THR A CA 1
ATOM 904 C C . THR A 1 124 ? -17.166 8.980 3.992 1.00 79.00 124 THR A C 1
ATOM 906 O O . THR A 1 124 ? -17.361 10.111 4.434 1.00 79.00 124 THR A O 1
ATOM 909 N N . HIS A 1 125 ? -16.245 8.716 3.058 1.00 70.88 125 HIS A N 1
ATOM 910 C CA . HIS A 1 125 ? -15.278 9.675 2.511 1.00 70.88 125 HIS A CA 1
ATOM 911 C C . HIS A 1 125 ? -15.355 9.676 0.965 1.00 70.88 125 HIS A C 1
ATOM 913 O O . HIS A 1 125 ? -14.650 8.883 0.335 1.00 70.88 125 HIS A O 1
ATOM 919 N N . PRO A 1 126 ? -16.236 10.502 0.356 1.00 58.56 126 PRO A N 1
ATOM 920 C CA . PRO A 1 126 ? -16.382 10.615 -1.100 1.00 58.56 126 PRO A CA 1
ATOM 921 C C . PRO A 1 126 ? -15.231 11.363 -1.788 1.00 58.56 126 PRO A C 1
ATOM 923 O O . PRO A 1 126 ? -14.617 12.251 -1.150 1.00 58.56 126 PRO A O 1
#